Protein AF-A0A7C4HAL8-F1 (afdb_monomer)

Radius of gyration: 19.66 Å; Cα contacts (8 Å, |Δi|>4): 105; chains: 1; bounding box: 37×49×56 Å

Nearest PDB structures (foldseek):
  6n45-assembly1_A  TM=4.792E-01  e=6.218E+00  Homo sapiens

Solvent-accessible surface area (backbone atoms only — not comparable to full-atom values): 7589 Å² total; per-residue (Å²): 136,86,82,77,84,74,79,80,78,76,88,71,89,80,98,69,68,66,47,73,57,98,89,34,49,34,28,68,78,49,88,54,32,32,37,34,44,40,94,88,42,84,93,41,71,34,48,32,34,64,79,80,68,42,49,72,42,68,56,21,74,76,66,78,50,47,72,67,60,54,52,49,64,77,40,40,74,63,53,52,52,50,45,53,51,51,53,54,50,53,52,52,52,49,52,51,48,45,65,72,71,47,86,81,75,83,69,75,81,49,72,70,59,55,49,57,71,73,64,76,120

Sequence (121 aa):
MNEQAEPVLCLFRLFQYAIQIKNVWVMVLEPGLIQIESFSQKGKFYVVDRLEKTCTCECFRLRGWCKHIQFVEEHEGLIHLEEGVWRANKFEEWKRKMLLEGLKSFKPLDEKTRRAFRGAG

Mean predicted aligned error: 13.38 Å

Secondary structure (DSSP, 8-state):
------------SS---EEEETTEEEEEEETTEEEEE-SSSTT-EEEEETTTTEE-SHHHHHHS--HHHHHHHHTHHHHHHHHHHHHHHHHHHHHHHHHHS--SS-PPPPHHHHHHHHS--

Foldseek 3Di:
DDDDPDFPPPPDDDDWPWDADPNKTKTDPAVQWIWIADPVDGPDIKIARQVVRAIPDPCCVVPVDDPVNVVCVVCVVVVVVVNVVVVVVVVVVVVVVDVVVDPPDPDDPDPVNVVVVVPPD

pLDDT: mean 72.88, std 19.7, range [32.91, 94.06]

Structure (mmCIF, N/CA/C/O backbone):
data_AF-A0A7C4HAL8-F1
#
_entry.id   AF-A0A7C4HAL8-F1
#
loop_
_atom_site.group_PDB
_atom_site.id
_atom_site.type_symbol
_atom_site.label_atom_id
_atom_site.label_alt_id
_atom_site.label_comp_id
_atom_site.label_asym_id
_atom_site.label_entity_id
_atom_site.label_seq_id
_atom_site.pdbx_PDB_ins_code
_atom_site.Cartn_x
_atom_site.Cartn_y
_atom_site.Cartn_z
_atom_site.occupancy
_atom_site.B_iso_or_equiv
_atom_site.auth_seq_id
_atom_site.auth_comp_id
_atom_site.auth_asym_id
_atom_site.auth_atom_id
_atom_site.pdbx_PDB_model_num
ATOM 1 N N . MET A 1 1 ? 3.671 30.044 3.471 1.00 34.31 1 MET A N 1
ATOM 2 C CA . MET A 1 1 ? 2.509 29.323 2.916 1.00 34.31 1 MET A CA 1
ATOM 3 C C . MET A 1 1 ? 2.464 27.984 3.630 1.00 34.31 1 MET A C 1
ATOM 5 O O . MET A 1 1 ? 3.287 27.134 3.335 1.00 34.31 1 MET A O 1
ATOM 9 N N . ASN A 1 2 ? 1.639 27.881 4.675 1.00 37.34 2 ASN A N 1
ATOM 10 C CA . ASN A 1 2 ? 1.482 26.669 5.480 1.00 37.34 2 ASN A CA 1
ATOM 11 C C . ASN A 1 2 ? 0.286 25.895 4.922 1.00 37.34 2 ASN A C 1
ATOM 13 O O . ASN A 1 2 ? -0.851 26.288 5.163 1.00 37.34 2 ASN A O 1
ATOM 17 N N . GLU A 1 3 ? 0.541 24.823 4.178 1.00 40.25 3 GLU A N 1
ATOM 18 C CA . GLU A 1 3 ? -0.471 23.807 3.886 1.00 40.25 3 GLU A CA 1
ATOM 19 C C . GLU A 1 3 ? -0.464 22.804 5.041 1.00 40.25 3 GLU A C 1
ATOM 21 O O . GLU A 1 3 ? 0.313 21.852 5.080 1.00 40.25 3 GLU A O 1
ATOM 26 N N . GLN A 1 4 ? -1.298 23.085 6.042 1.00 35.47 4 GLN A N 1
ATOM 27 C CA . GLN A 1 4 ? -1.687 22.103 7.043 1.00 35.47 4 GLN A CA 1
ATOM 28 C C . GLN A 1 4 ? -2.573 21.067 6.346 1.00 35.47 4 GLN A C 1
ATOM 30 O O . GLN A 1 4 ? -3.679 21.374 5.906 1.00 35.47 4 GLN A O 1
ATOM 35 N N . ALA A 1 5 ? -2.060 19.846 6.209 1.00 36.00 5 ALA A N 1
ATOM 36 C CA . ALA A 1 5 ? -2.856 18.687 5.841 1.00 36.00 5 ALA A CA 1
ATOM 37 C C . ALA A 1 5 ? -3.791 18.363 7.015 1.00 36.00 5 ALA A C 1
ATOM 39 O O . ALA A 1 5 ? -3.386 17.727 7.985 1.00 36.00 5 ALA A O 1
ATOM 40 N N . GLU A 1 6 ? -5.022 18.859 6.954 1.00 36.41 6 GLU A N 1
ATOM 41 C CA . GLU A 1 6 ? -6.083 18.508 7.895 1.00 36.41 6 GLU A CA 1
ATOM 42 C C . GLU A 1 6 ? -6.496 17.045 7.641 1.00 36.41 6 GLU A C 1
ATOM 44 O O . GLU A 1 6 ? -6.960 16.727 6.539 1.00 36.41 6 GLU A O 1
ATOM 49 N N . PRO A 1 7 ? -6.342 16.121 8.609 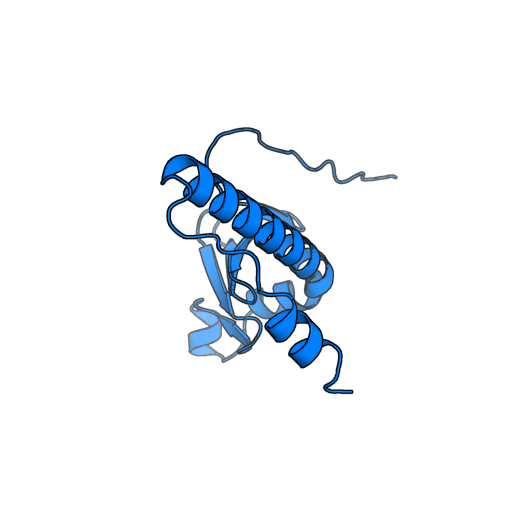1.00 42.34 7 PRO A N 1
ATOM 50 C CA . PRO A 1 7 ? -6.876 14.780 8.466 1.00 42.34 7 PRO A CA 1
ATOM 51 C C . PRO A 1 7 ? -8.393 14.874 8.605 1.00 42.34 7 PRO A C 1
ATOM 53 O O . PRO A 1 7 ? -8.932 15.008 9.704 1.00 42.34 7 PRO A O 1
ATOM 56 N N . VAL A 1 8 ? -9.094 14.812 7.475 1.00 39.22 8 VAL A N 1
ATOM 57 C CA . VAL A 1 8 ? -10.549 14.668 7.442 1.00 39.22 8 VAL A CA 1
ATOM 58 C C . VAL A 1 8 ? -10.876 13.279 7.995 1.00 39.22 8 VAL A C 1
ATOM 60 O O . VAL A 1 8 ? -11.002 12.302 7.260 1.00 39.22 8 VAL A O 1
ATOM 63 N N . LEU A 1 9 ? -10.955 13.176 9.323 1.00 37.78 9 LEU A N 1
ATOM 64 C CA . LEU A 1 9 ? -11.453 12.012 10.044 1.00 37.78 9 LEU A CA 1
ATOM 65 C C . LEU A 1 9 ? -12.940 11.875 9.716 1.00 37.78 9 LEU A C 1
ATOM 67 O O . LEU A 1 9 ? -13.817 12.375 10.420 1.00 37.78 9 LEU A O 1
ATOM 71 N N . CYS A 1 10 ? -13.216 11.233 8.583 1.00 33.00 10 CYS A N 1
ATOM 72 C CA . CYS A 1 10 ? -14.560 10.952 8.121 1.00 33.00 10 CYS A CA 1
ATOM 73 C C . CYS A 1 10 ? -15.170 9.871 9.025 1.00 33.00 10 CYS A C 1
ATOM 75 O O . CYS A 1 10 ? -14.959 8.669 8.874 1.00 33.00 10 CYS A O 1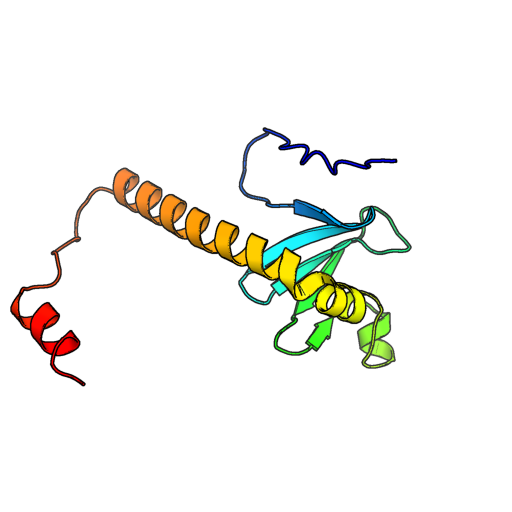
ATOM 77 N N . LEU A 1 11 ? -15.901 10.350 10.028 1.00 39.81 11 LEU A N 1
ATOM 78 C CA . LEU A 1 11 ? -16.712 9.605 10.978 1.00 39.81 11 LEU A CA 1
ATOM 79 C C . LEU A 1 11 ? -17.929 8.968 10.289 1.00 39.81 11 LEU A C 1
ATOM 81 O O . LEU A 1 11 ? -19.036 9.455 10.463 1.00 39.81 11 LEU A O 1
ATOM 85 N N . PHE A 1 12 ? -17.775 7.852 9.574 1.00 32.91 12 PHE A N 1
ATOM 86 C CA . PHE A 1 12 ? -18.896 6.932 9.329 1.00 32.91 12 PHE A CA 1
ATOM 87 C C . PHE A 1 12 ? -18.421 5.473 9.294 1.00 32.91 12 PHE A C 1
ATOM 89 O O . PHE A 1 12 ? -17.824 5.012 8.334 1.00 32.91 12 PHE A O 1
ATOM 96 N N . ARG A 1 13 ? -18.707 4.775 10.402 1.00 37.06 13 ARG A N 1
ATOM 97 C CA . ARG A 1 13 ? -18.972 3.331 10.560 1.00 37.06 13 ARG A CA 1
ATOM 98 C C . ARG A 1 13 ? -18.274 2.350 9.592 1.00 37.06 13 ARG A C 1
ATOM 100 O O . ARG A 1 13 ? -18.667 2.225 8.443 1.00 37.06 13 ARG A O 1
ATOM 107 N N . LEU A 1 14 ? -17.451 1.488 10.211 1.00 36.88 14 LEU A N 1
ATOM 108 C CA . LEU A 1 14 ? -16.872 0.214 9.739 1.00 36.88 14 LEU A CA 1
ATOM 109 C C . LEU A 1 14 ? -15.475 0.308 9.093 1.00 36.88 14 LEU A C 1
ATOM 111 O O . LEU A 1 14 ? -15.322 0.263 7.885 1.00 36.88 14 LEU A O 1
ATOM 115 N N . PHE A 1 15 ? -14.452 0.349 9.956 1.00 42.88 15 PHE A N 1
ATOM 116 C CA . PHE A 1 15 ? -13.160 -0.347 9.799 1.00 42.88 15 PHE A CA 1
ATOM 117 C C . PHE A 1 15 ? -12.478 -0.336 8.413 1.00 42.88 15 PHE A C 1
ATOM 119 O O . PHE A 1 15 ? -11.985 -1.368 7.968 1.00 42.88 15 PHE A O 1
ATOM 126 N N . GLN A 1 16 ? -12.374 0.816 7.754 1.00 55.59 16 GLN A N 1
ATOM 127 C CA . GLN A 1 16 ? -11.476 0.986 6.609 1.00 55.59 16 GLN A CA 1
ATOM 128 C C . GLN A 1 16 ? -10.677 2.279 6.771 1.00 55.59 16 GLN A C 1
ATOM 130 O O . GLN A 1 16 ? -11.188 3.379 6.583 1.00 55.59 16 GLN A O 1
ATOM 135 N N . TYR A 1 17 ? -9.416 2.129 7.180 1.00 65.25 17 TYR A N 1
ATOM 136 C CA . TYR A 1 17 ? -8.474 3.226 7.404 1.00 65.25 17 TYR A CA 1
ATOM 137 C C . TYR A 1 17 ? -7.841 3.602 6.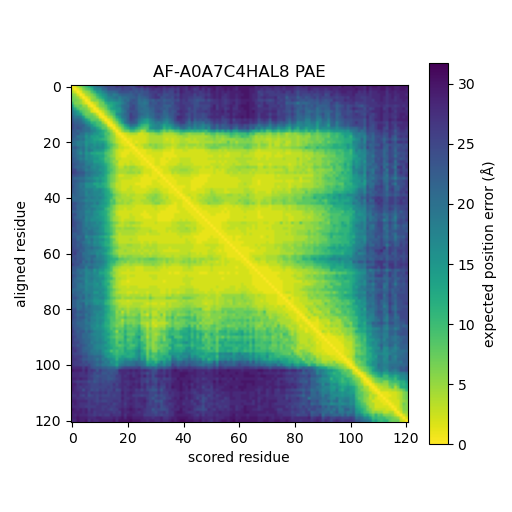067 1.00 65.25 17 TYR A C 1
ATOM 139 O O . TYR A 1 17 ? -6.755 3.142 5.714 1.00 65.25 17 TYR A O 1
ATO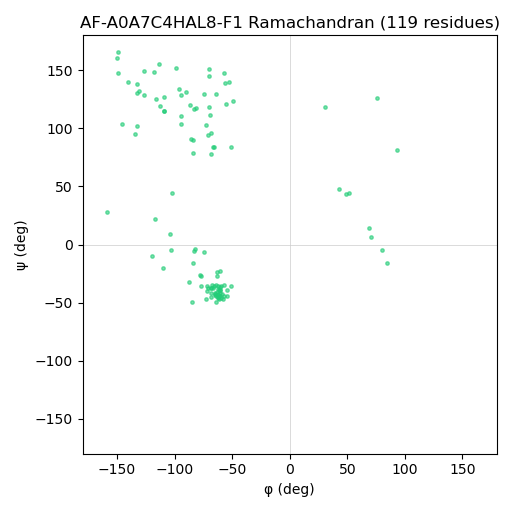M 147 N N . ALA A 1 18 ? -8.597 4.354 5.272 1.00 73.38 18 ALA A N 1
ATOM 148 C CA . ALA A 1 18 ? -8.082 4.970 4.065 1.00 73.38 18 ALA A CA 1
ATOM 149 C C . ALA A 1 18 ? -7.452 6.319 4.430 1.00 73.38 18 ALA A C 1
ATOM 151 O O . ALA A 1 18 ? -8.137 7.210 4.929 1.00 73.38 18 ALA A O 1
ATOM 152 N N . ILE A 1 19 ? -6.162 6.474 4.156 1.00 83.50 19 ILE A N 1
ATOM 153 C CA . ILE A 1 19 ? -5.478 7.763 4.150 1.00 83.50 19 ILE A CA 1
ATOM 154 C C . ILE A 1 19 ? -5.371 8.277 2.718 1.00 83.50 19 ILE A C 1
ATOM 156 O O . ILE A 1 19 ? -5.317 7.506 1.759 1.00 83.50 19 ILE A O 1
ATOM 160 N N . GLN A 1 20 ? -5.323 9.593 2.560 1.00 84.31 20 GLN A N 1
ATOM 161 C CA . GLN A 1 20 ? -5.105 10.212 1.261 1.00 84.31 20 GLN A CA 1
ATOM 162 C C . GLN A 1 20 ? -3.709 10.834 1.229 1.00 84.31 20 GLN A C 1
ATOM 164 O O . GLN A 1 20 ? -3.423 11.776 1.963 1.00 84.31 20 GLN A O 1
ATOM 169 N N . ILE A 1 21 ? -2.831 10.314 0.370 1.00 86.25 21 ILE A N 1
ATOM 170 C CA . ILE A 1 21 ? -1.461 10.809 0.198 1.00 86.25 21 ILE A CA 1
ATOM 171 C C . ILE A 1 21 ? -1.355 11.422 -1.198 1.00 86.25 21 ILE A C 1
ATOM 173 O O . ILE A 1 21 ? -1.556 10.730 -2.191 1.00 86.25 21 ILE A O 1
ATOM 177 N N . LYS A 1 22 ? -1.048 12.723 -1.301 1.00 85.44 22 LYS A N 1
ATOM 178 C CA . LYS A 1 22 ? -0.900 13.439 -2.591 1.00 85.44 22 LYS A CA 1
ATOM 179 C C . LYS A 1 22 ? -2.066 13.188 -3.570 1.00 85.44 22 LYS A C 1
ATOM 181 O O . LYS A 1 22 ? -1.850 12.985 -4.762 1.00 85.44 22 LYS A O 1
ATOM 186 N N . ASN A 1 23 ? -3.303 13.214 -3.067 1.00 85.44 23 ASN A N 1
ATOM 187 C CA . ASN A 1 23 ? -4.542 12.923 -3.808 1.00 85.44 23 ASN A CA 1
ATOM 188 C C . ASN A 1 23 ? -4.749 11.463 -4.248 1.00 85.44 23 ASN A C 1
ATOM 190 O O . ASN A 1 23 ? -5.638 11.206 -5.056 1.00 85.44 23 ASN A O 1
ATOM 194 N N . VAL A 1 24 ? -3.980 10.518 -3.712 1.00 87.38 24 VAL A N 1
ATOM 195 C CA . VAL A 1 24 ? -4.141 9.080 -3.953 1.00 87.38 24 VAL A CA 1
ATOM 196 C C . VAL A 1 24 ? -4.665 8.427 -2.685 1.00 87.38 24 VAL A C 1
ATOM 198 O O . VAL A 1 24 ? -4.086 8.606 -1.611 1.00 87.38 24 VAL A O 1
ATOM 201 N N . TRP A 1 25 ? -5.759 7.679 -2.802 1.00 90.25 25 TRP A N 1
ATOM 202 C CA . TRP A 1 25 ? -6.281 6.901 -1.682 1.00 90.25 25 TRP A CA 1
ATOM 203 C C . TRP A 1 25 ? -5.415 5.669 -1.429 1.00 90.25 25 TRP A C 1
ATOM 205 O O . TRP A 1 25 ? -5.129 4.894 -2.343 1.00 90.25 25 TRP A O 1
ATOM 215 N N . VAL A 1 26 ? -5.013 5.492 -0.176 1.00 89.12 26 VAL A N 1
ATOM 216 C CA . VAL A 1 26 ? -4.188 4.386 0.305 1.00 89.12 26 VAL A CA 1
ATOM 217 C C . VAL A 1 26 ? -4.852 3.795 1.536 1.00 89.12 26 VAL A C 1
ATOM 219 O O . VAL A 1 26 ? -5.235 4.519 2.444 1.00 89.12 26 VAL A O 1
ATOM 222 N N . MET A 1 27 ? -4.978 2.479 1.588 1.00 88.25 27 MET A N 1
ATOM 223 C CA . MET A 1 27 ? -5.581 1.760 2.699 1.00 88.25 27 MET A CA 1
ATOM 224 C C . MET A 1 27 ? -4.691 0.590 3.090 1.00 88.25 27 MET A C 1
ATOM 226 O O . MET A 1 27 ? -4.301 -0.214 2.247 1.00 88.25 27 MET A O 1
ATOM 230 N N . VAL A 1 28 ? -4.389 0.471 4.379 1.00 86.12 28 VAL A N 1
ATOM 231 C CA . VAL A 1 28 ? -3.667 -0.691 4.907 1.00 86.12 28 VAL A CA 1
ATOM 232 C C . VAL A 1 28 ? -4.666 -1.826 5.115 1.00 86.12 28 VAL A C 1
ATOM 234 O O . VAL A 1 28 ? -5.602 -1.697 5.907 1.00 86.12 28 VAL A O 1
ATOM 237 N N . LEU A 1 29 ? -4.479 -2.929 4.390 1.00 82.94 29 LEU A N 1
ATOM 238 C CA . LEU A 1 29 ? -5.299 -4.131 4.540 1.00 82.94 29 LEU A CA 1
ATOM 239 C C . LEU A 1 29 ? -4.756 -4.995 5.681 1.00 82.94 29 LEU A C 1
ATOM 241 O O . LEU A 1 29 ? -5.503 -5.383 6.581 1.00 82.94 29 LEU A O 1
ATOM 245 N N . GLU A 1 30 ? -3.445 -5.234 5.654 1.00 81.81 30 GLU A N 1
ATOM 246 C CA . GLU A 1 30 ? -2.677 -6.024 6.617 1.00 81.81 30 GLU A CA 1
ATOM 247 C C . GLU A 1 30 ? -1.251 -5.455 6.717 1.00 81.81 30 GLU A C 1
ATOM 249 O O . GLU A 1 30 ? -0.850 -4.669 5.854 1.00 81.81 30 GLU A O 1
ATOM 254 N N . PRO A 1 31 ? -0.450 -5.825 7.734 1.00 80.69 31 PRO A N 1
ATOM 255 C CA . PRO A 1 31 ? 0.955 -5.439 7.778 1.00 80.69 31 PRO A CA 1
ATOM 256 C C . PRO A 1 31 ? 1.677 -5.886 6.501 1.00 80.69 31 PRO A C 1
ATOM 258 O O . PRO A 1 31 ? 1.704 -7.070 6.181 1.00 80.69 31 PRO A O 1
ATOM 261 N N . GLY A 1 32 ? 2.247 -4.934 5.770 1.00 84.56 32 GLY A N 1
ATOM 262 C CA . GLY A 1 32 ? 2.892 -5.146 4.478 1.00 84.56 32 GLY A CA 1
ATOM 263 C C . GLY A 1 32 ? 1.959 -5.146 3.263 1.00 84.56 32 GLY A C 1
ATOM 264 O O . GLY A 1 32 ? 2.450 -4.957 2.150 1.00 84.56 32 GLY A O 1
ATOM 265 N N . LEU A 1 33 ? 0.640 -5.278 3.452 1.00 89.62 33 LEU A N 1
ATOM 266 C CA . LEU A 1 33 ? -0.346 -5.386 2.377 1.00 89.62 33 LEU A CA 1
ATOM 267 C C . LEU A 1 33 ? -1.206 -4.121 2.275 1.00 89.62 33 LEU A C 1
ATOM 269 O O . LEU A 1 33 ? -1.987 -3.783 3.168 1.00 89.62 33 LEU A O 1
ATOM 273 N N . ILE A 1 34 ? -1.072 -3.414 1.157 1.00 90.75 34 ILE A N 1
ATOM 274 C CA . ILE A 1 34 ? -1.595 -2.058 0.989 1.00 90.75 34 ILE A CA 1
ATOM 275 C C . ILE A 1 34 ? -2.467 -2.005 -0.258 1.00 90.75 34 ILE A C 1
ATOM 277 O O . ILE A 1 34 ? -2.045 -2.385 -1.346 1.00 90.75 34 ILE A O 1
ATOM 281 N N . GLN A 1 35 ? -3.679 -1.491 -0.123 1.00 92.31 35 GLN A N 1
ATOM 282 C CA . GLN A 1 35 ? -4.526 -1.128 -1.245 1.00 92.31 35 GLN A CA 1
ATOM 283 C C . GLN A 1 35 ? -4.269 0.331 -1.626 1.00 92.31 35 GLN A C 1
ATOM 285 O O . GLN A 1 35 ? -4.275 1.214 -0.777 1.00 92.31 35 GLN A O 1
ATOM 290 N N . ILE A 1 36 ? -4.053 0.595 -2.908 1.00 93.12 36 ILE A N 1
ATOM 291 C CA . ILE A 1 36 ? -3.761 1.922 -3.446 1.00 93.12 36 ILE A CA 1
ATOM 292 C C . ILE A 1 36 ? -4.631 2.198 -4.668 1.00 93.12 36 ILE A C 1
ATOM 294 O O . ILE A 1 36 ? -4.848 1.323 -5.510 1.00 93.12 36 ILE A O 1
ATOM 298 N N . GLU A 1 37 ? -5.151 3.414 -4.766 1.00 93.25 37 GLU A N 1
ATOM 299 C CA . GLU A 1 37 ? -5.907 3.870 -5.926 1.00 93.25 37 GLU A CA 1
ATOM 300 C C . GLU A 1 37 ? -5.000 4.048 -7.150 1.00 93.25 37 GLU A C 1
ATOM 302 O O . GLU A 1 37 ? -3.842 4.459 -7.067 1.00 93.25 37 GLU A O 1
ATOM 307 N N . SER A 1 38 ? -5.540 3.753 -8.327 1.00 91.25 38 SER A N 1
ATOM 308 C CA . SER A 1 38 ? -4.863 3.992 -9.588 1.00 91.25 38 SER A CA 1
ATOM 309 C C . SER A 1 38 ? -4.625 5.481 -9.813 1.00 91.25 38 SER A C 1
ATOM 311 O O . SER A 1 38 ? -5.560 6.276 -9.859 1.00 91.25 38 SER A O 1
ATOM 313 N N . PHE A 1 39 ? -3.381 5.834 -10.138 1.00 89.88 39 PHE A N 1
ATOM 314 C CA . PHE A 1 39 ? -3.023 7.200 -10.535 1.00 89.88 39 PHE A CA 1
ATOM 315 C C . PHE A 1 39 ? -3.755 7.704 -11.792 1.00 89.88 39 PHE A C 1
ATOM 317 O O . PHE A 1 39 ? -3.822 8.908 -12.019 1.00 89.88 39 PHE A O 1
ATOM 324 N N . SER A 1 40 ? -4.251 6.801 -12.644 1.00 88.31 40 SER A N 1
ATOM 325 C CA . SER A 1 40 ? -4.864 7.149 -13.935 1.00 88.31 40 SER A CA 1
ATOM 326 C C . SER A 1 40 ? -6.374 6.921 -13.976 1.00 88.31 40 SER A C 1
ATOM 328 O O . SER A 1 40 ? -7.040 7.485 -14.837 1.00 88.31 40 SER A O 1
ATOM 330 N N . GLN A 1 41 ? -6.920 6.088 -13.087 1.00 88.19 41 GLN A N 1
ATOM 331 C CA . GLN A 1 41 ? -8.336 5.718 -13.075 1.00 88.19 41 GLN A CA 1
ATOM 332 C C . GLN A 1 41 ? -8.879 5.800 -11.648 1.00 88.19 41 GLN A C 1
ATOM 334 O O . GLN A 1 41 ? -8.767 4.847 -10.878 1.00 88.19 41 GLN A O 1
ATOM 339 N N . LYS A 1 42 ? -9.481 6.941 -11.303 1.00 87.06 42 LYS A N 1
ATOM 340 C CA . LYS A 1 42 ? -10.108 7.128 -9.988 1.00 87.06 42 LYS A CA 1
ATOM 341 C C . LYS A 1 42 ? -11.167 6.053 -9.731 1.00 87.06 42 LYS A C 1
ATOM 343 O O . LYS A 1 42 ? -11.916 5.693 -10.638 1.00 87.06 42 LYS A O 1
ATOM 348 N N . GLY A 1 43 ? -11.208 5.532 -8.511 1.00 84.94 43 GLY A N 1
ATOM 349 C CA . GLY A 1 43 ? -12.088 4.432 -8.108 1.00 84.94 43 GLY A CA 1
ATOM 350 C C . GLY A 1 43 ? -11.613 3.029 -8.505 1.00 84.94 43 GLY A C 1
ATOM 351 O O . GLY A 1 43 ? -12.232 2.049 -8.092 1.00 84.94 43 GLY A O 1
ATOM 352 N N . LYS A 1 44 ? -10.514 2.890 -9.263 1.00 90.56 44 LYS A N 1
ATOM 353 C CA . LYS A 1 44 ? -9.857 1.594 -9.490 1.00 90.56 44 LYS A CA 1
ATOM 354 C C . LYS A 1 44 ? -8.731 1.420 -8.479 1.00 90.56 44 LYS A C 1
ATOM 356 O O . LYS A 1 44 ? -7.866 2.283 -8.380 1.00 90.56 44 LYS A O 1
ATOM 361 N N . PHE A 1 45 ? -8.703 0.290 -7.781 1.00 91.75 45 PHE A N 1
ATOM 362 C CA . PHE A 1 45 ? -7.721 0.017 -6.731 1.00 91.75 45 PHE A CA 1
ATOM 363 C C . PHE A 1 45 ? -6.858 -1.195 -7.070 1.00 91.75 45 PHE A C 1
ATOM 365 O O . PHE A 1 45 ? -7.317 -2.143 -7.708 1.00 91.75 45 PHE A O 1
ATOM 372 N N . TYR A 1 46 ? -5.613 -1.163 -6.612 1.00 92.88 46 TYR A N 1
ATOM 373 C CA . TYR A 1 46 ? -4.656 -2.255 -6.718 1.00 92.88 46 TYR A CA 1
ATOM 374 C C . TYR A 1 46 ? -4.100 -2.585 -5.342 1.00 92.88 46 TYR A C 1
ATOM 376 O O . TYR A 1 46 ? -3.969 -1.713 -4.491 1.00 92.88 46 TYR A O 1
ATOM 384 N N . VAL A 1 47 ? -3.745 -3.845 -5.138 1.00 94.00 47 VAL A N 1
ATOM 385 C CA . VAL A 1 47 ? -3.027 -4.303 -3.948 1.00 94.00 47 VAL A CA 1
ATOM 386 C C . VAL A 1 47 ? -1.531 -4.354 -4.243 1.00 94.00 47 VAL A C 1
ATOM 388 O O . VAL A 1 47 ? -1.120 -4.845 -5.303 1.00 94.00 47 VAL A O 1
ATOM 391 N N . VAL A 1 48 ? -0.749 -3.819 -3.314 1.00 93.75 48 VAL A N 1
ATOM 392 C CA . VAL A 1 48 ? 0.709 -3.832 -3.256 1.00 93.75 48 VAL A CA 1
ATOM 393 C C . VAL A 1 48 ? 1.116 -4.621 -2.020 1.00 93.75 48 VAL A C 1
ATOM 395 O O . VAL A 1 48 ? 0.693 -4.299 -0.911 1.00 93.75 48 VAL A O 1
ATOM 398 N N . ASP A 1 49 ? 1.948 -5.634 -2.222 1.00 92.19 49 ASP A N 1
ATOM 399 C CA . ASP A 1 49 ? 2.699 -6.267 -1.148 1.00 92.19 49 ASP A CA 1
ATOM 400 C C . ASP A 1 49 ? 4.072 -5.604 -1.099 1.00 92.19 49 ASP A C 1
ATOM 402 O O . ASP A 1 49 ? 4.876 -5.734 -2.027 1.00 92.19 49 ASP A O 1
ATOM 406 N N . ARG A 1 50 ? 4.332 -4.841 -0.039 1.00 88.94 50 ARG A N 1
ATOM 407 C CA . ARG A 1 50 ? 5.603 -4.128 0.093 1.00 88.94 50 ARG A CA 1
ATOM 408 C C . ARG A 1 50 ? 6.745 -5.047 0.524 1.00 88.94 50 ARG A C 1
ATOM 410 O O . ARG A 1 50 ? 7.893 -4.723 0.240 1.00 88.94 50 ARG A O 1
ATOM 417 N N . LEU A 1 51 ? 6.444 -6.142 1.229 1.00 88.62 51 LEU A N 1
ATOM 418 C CA . LEU A 1 51 ? 7.453 -7.071 1.742 1.00 88.62 51 LEU A CA 1
ATOM 419 C C . LEU A 1 51 ? 8.027 -7.883 0.584 1.00 88.62 51 LEU A C 1
ATOM 421 O O . LEU A 1 51 ? 9.241 -7.935 0.405 1.00 88.62 51 LEU A O 1
ATOM 425 N N . GLU A 1 52 ? 7.139 -8.408 -0.259 1.00 90.88 52 GLU A N 1
ATOM 426 C CA . GLU A 1 52 ? 7.498 -9.155 -1.468 1.00 90.88 52 GLU A CA 1
ATOM 427 C C . GLU A 1 52 ? 7.796 -8.235 -2.666 1.00 90.88 52 GLU A C 1
ATOM 429 O O . GLU A 1 52 ? 8.198 -8.695 -3.735 1.00 90.88 52 GLU A O 1
ATOM 434 N N . LYS A 1 53 ? 7.588 -6.920 -2.512 1.00 91.19 53 LYS A N 1
ATOM 435 C CA . LYS A 1 53 ? 7.702 -5.908 -3.576 1.00 91.19 53 LYS A CA 1
ATOM 436 C C . LYS A 1 53 ? 6.896 -6.272 -4.823 1.00 91.19 53 LYS A C 1
ATOM 438 O O . LYS A 1 53 ? 7.362 -6.119 -5.954 1.00 91.19 53 LYS A O 1
ATOM 443 N N . THR A 1 54 ? 5.666 -6.736 -4.623 1.00 92.75 54 THR A N 1
ATOM 444 C CA . THR A 1 54 ? 4.763 -7.116 -5.712 1.00 92.75 54 THR A CA 1
ATOM 445 C C . THR A 1 54 ? 3.548 -6.208 -5.799 1.00 92.75 54 THR A C 1
ATOM 447 O O . THR A 1 54 ? 3.132 -5.564 -4.837 1.00 92.75 54 THR A O 1
ATOM 450 N N . CYS A 1 55 ? 2.962 -6.118 -6.992 1.00 93.44 55 CYS A N 1
ATOM 451 C CA . CYS A 1 55 ? 1.740 -5.357 -7.206 1.00 93.44 55 CYS A CA 1
ATOM 452 C C . CYS A 1 55 ? 0.806 -6.084 -8.171 1.00 93.44 55 CYS A C 1
ATOM 454 O O . CYS A 1 55 ? 1.222 -6.608 -9.200 1.00 93.44 55 CYS A O 1
ATOM 456 N N . THR A 1 56 ? -0.488 -6.044 -7.873 1.00 93.62 56 THR A N 1
ATOM 457 C CA . THR A 1 56 ? -1.552 -6.647 -8.697 1.00 93.62 56 THR A CA 1
ATOM 458 C C . THR A 1 56 ? -1.872 -5.860 -9.974 1.00 93.62 56 THR A C 1
ATOM 460 O O . T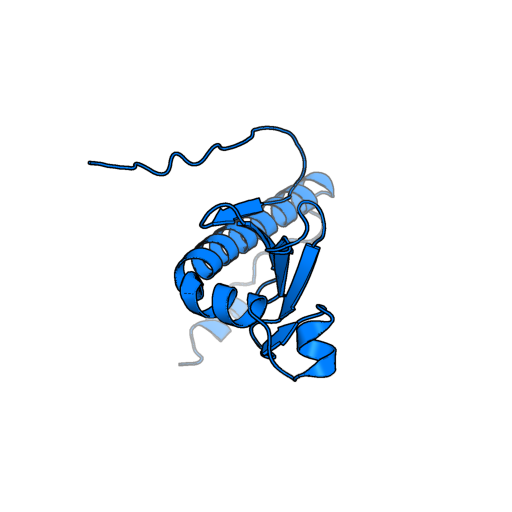HR A 1 56 ? -2.663 -6.314 -10.799 1.00 93.62 56 THR A O 1
ATOM 463 N N . CYS A 1 57 ? -1.280 -4.677 -10.169 1.00 91.50 57 CYS A N 1
ATOM 464 C CA . CYS A 1 57 ? -1.531 -3.878 -11.365 1.00 91.50 57 CYS A CA 1
ATOM 465 C C . CYS A 1 57 ? -0.927 -4.509 -12.631 1.00 91.50 57 CYS A C 1
ATOM 467 O O . CYS A 1 57 ? 0.126 -5.150 -12.608 1.00 91.50 57 CYS A O 1
ATOM 469 N N . GLU A 1 58 ? -1.560 -4.248 -13.774 1.00 90.44 58 GLU A N 1
ATOM 470 C CA . GLU A 1 58 ? -1.130 -4.789 -15.068 1.00 90.44 58 GLU A CA 1
ATOM 471 C C . GLU A 1 58 ? 0.301 -4.377 -15.439 1.00 90.44 58 GLU A C 1
ATOM 473 O O . GLU A 1 58 ? 1.047 -5.187 -15.984 1.00 90.44 58 GLU A O 1
ATOM 478 N N . CYS A 1 59 ? 0.719 -3.154 -15.089 1.00 89.38 59 CYS A N 1
ATOM 479 C CA . CYS A 1 59 ? 2.077 -2.669 -15.342 1.00 89.38 59 CYS A CA 1
ATOM 480 C C . CYS A 1 59 ? 3.140 -3.544 -14.668 1.00 89.38 59 CYS A C 1
ATOM 482 O O . CYS A 1 59 ? 4.145 -3.866 -15.296 1.00 89.38 59 CYS A O 1
ATOM 484 N N . PHE A 1 60 ? 2.901 -3.952 -13.419 1.00 91.50 60 PHE A N 1
ATOM 485 C CA . PHE A 1 60 ? 3.821 -4.820 -12.690 1.00 91.50 60 PHE A CA 1
ATOM 486 C C . PHE A 1 60 ? 3.856 -6.215 -13.308 1.00 91.50 60 PHE A C 1
ATOM 488 O O . PHE A 1 60 ? 4.930 -6.732 -13.584 1.00 91.50 60 PHE A O 1
ATOM 495 N N . ARG A 1 61 ? 2.688 -6.781 -13.631 1.00 89.56 61 ARG A N 1
ATOM 496 C CA . ARG A 1 61 ? 2.599 -8.089 -14.294 1.00 89.56 61 ARG A CA 1
ATOM 497 C C . ARG A 1 61 ? 3.360 -8.134 -15.626 1.00 89.56 61 ARG A C 1
ATOM 499 O O . ARG A 1 61 ? 3.902 -9.173 -15.976 1.00 89.56 61 ARG A O 1
ATOM 506 N N . LEU A 1 62 ? 3.387 -7.026 -16.370 1.00 90.56 62 LEU A N 1
ATOM 507 C CA . LEU A 1 62 ? 4.047 -6.951 -17.677 1.00 90.56 62 LEU A CA 1
ATOM 508 C C . LEU A 1 62 ? 5.534 -6.580 -17.603 1.00 90.56 62 LEU A C 1
ATOM 510 O O . LEU A 1 62 ? 6.294 -6.991 -18.474 1.00 90.56 62 LEU A O 1
ATOM 514 N N . ARG A 1 63 ? 5.948 -5.761 -16.627 1.00 91.38 63 ARG A N 1
ATOM 515 C CA . ARG A 1 63 ? 7.297 -5.158 -16.589 1.00 91.38 63 ARG A CA 1
ATOM 516 C C . ARG A 1 63 ? 8.127 -5.534 -15.362 1.00 91.38 63 ARG A C 1
ATOM 518 O O . ARG A 1 63 ? 9.293 -5.171 -15.307 1.00 91.38 63 ARG A O 1
ATOM 525 N N . GLY A 1 64 ? 7.529 -6.173 -14.359 1.00 89.25 64 GLY A N 1
ATOM 526 C CA . GLY A 1 64 ? 8.146 -6.412 -13.050 1.00 89.25 64 GLY A CA 1
ATOM 527 C C . GLY A 1 64 ? 8.304 -5.154 -12.187 1.00 89.25 64 GLY A C 1
ATOM 528 O O . GLY A 1 64 ? 8.915 -5.212 -11.128 1.00 89.25 64 GLY A O 1
ATOM 529 N N . TRP A 1 65 ? 7.769 -4.006 -12.621 1.00 90.50 65 TRP A N 1
ATOM 530 C CA . TRP A 1 65 ? 7.843 -2.742 -11.888 1.00 90.50 65 TRP A CA 1
ATOM 531 C C . TRP A 1 65 ? 6.621 -1.859 -12.162 1.00 90.50 65 TRP A C 1
ATOM 533 O O . TRP A 1 65 ? 6.057 -1.864 -13.262 1.00 90.50 65 TRP A O 1
ATOM 543 N N . CYS A 1 66 ? 6.203 -1.073 -11.166 1.00 94.06 66 CYS A N 1
ATOM 544 C CA . CYS A 1 66 ? 5.123 -0.105 -11.316 1.00 94.06 66 CYS A CA 1
ATOM 545 C C . CYS A 1 66 ? 5.282 1.109 -10.389 1.00 94.06 66 CYS A C 1
ATOM 547 O O . CYS A 1 66 ? 5.927 1.046 -9.344 1.00 94.06 66 CYS A O 1
ATOM 549 N N . LYS A 1 67 ? 4.587 2.199 -10.739 1.00 93.25 67 LYS A N 1
ATOM 550 C CA . LYS A 1 67 ? 4.548 3.426 -9.929 1.00 93.25 67 LYS A CA 1
ATOM 551 C C . LYS A 1 67 ? 3.923 3.227 -8.546 1.00 93.25 67 LYS A C 1
ATOM 553 O O . LYS A 1 67 ? 4.206 4.006 -7.650 1.00 93.25 67 LYS A O 1
ATOM 558 N N . HIS A 1 68 ? 3.073 2.213 -8.363 1.00 94.00 68 HIS A N 1
ATOM 559 C CA . HIS A 1 68 ? 2.433 1.960 -7.070 1.00 94.00 68 HIS A CA 1
ATOM 560 C C . HIS A 1 68 ? 3.449 1.483 -6.025 1.00 94.00 68 HIS A C 1
ATOM 562 O O . HIS A 1 68 ? 3.418 1.964 -4.901 1.00 94.00 68 HIS A O 1
ATOM 568 N N . ILE A 1 69 ? 4.375 0.594 -6.408 1.00 93.00 69 ILE A N 1
ATOM 569 C CA . ILE A 1 69 ? 5.457 0.136 -5.520 1.00 93.00 69 ILE A CA 1
ATOM 570 C C . ILE A 1 69 ? 6.364 1.308 -5.168 1.00 93.00 69 ILE A C 1
ATOM 572 O O . ILE A 1 69 ? 6.579 1.567 -3.992 1.00 93.00 69 ILE A O 1
ATOM 576 N N . GLN A 1 70 ? 6.805 2.067 -6.178 1.00 93.31 70 GLN A N 1
ATOM 577 C CA . GLN A 1 70 ? 7.629 3.256 -5.957 1.00 93.31 70 GLN A CA 1
ATOM 578 C C . GLN A 1 70 ? 6.947 4.235 -4.988 1.00 93.31 70 GLN A C 1
ATOM 580 O O . GLN A 1 70 ? 7.573 4.739 -4.065 1.00 93.31 70 GLN A O 1
ATOM 585 N N . PHE A 1 71 ? 5.648 4.473 -5.163 1.00 93.81 71 PHE A N 1
ATOM 586 C CA . PHE A 1 71 ? 4.888 5.357 -4.288 1.00 93.81 71 PHE A CA 1
ATOM 587 C C . PHE A 1 71 ? 4.826 4.850 -2.843 1.00 93.81 71 PHE A C 1
ATOM 589 O O . PHE A 1 71 ? 4.943 5.648 -1.916 1.00 93.81 71 PHE A O 1
ATOM 596 N N . VAL A 1 72 ? 4.642 3.541 -2.649 1.00 91.31 72 VAL A N 1
ATOM 597 C CA . VAL A 1 72 ? 4.650 2.913 -1.322 1.00 91.31 72 VAL A CA 1
ATOM 598 C C . VAL A 1 72 ? 6.028 3.028 -0.671 1.00 91.31 72 VAL A C 1
ATOM 600 O O . VAL A 1 72 ? 6.098 3.367 0.504 1.00 91.31 72 VAL A O 1
ATOM 603 N N . GLU A 1 73 ? 7.111 2.815 -1.420 1.00 91.50 73 GLU A N 1
ATOM 604 C CA . GLU A 1 73 ? 8.483 2.966 -0.916 1.00 91.50 73 GLU A CA 1
ATOM 605 C C . GLU A 1 73 ? 8.788 4.426 -0.530 1.00 91.50 73 GLU A C 1
ATOM 607 O O . GLU A 1 73 ? 9.314 4.690 0.548 1.00 91.50 73 GLU A O 1
ATOM 612 N N . GLU A 1 74 ? 8.384 5.397 -1.354 1.00 92.94 74 GLU A N 1
ATOM 613 C CA . GLU A 1 74 ? 8.572 6.831 -1.077 1.00 92.94 74 GLU A CA 1
ATOM 614 C C . GLU A 1 74 ? 7.818 7.319 0.171 1.00 92.94 74 GLU A C 1
ATOM 616 O O . GLU A 1 74 ? 8.224 8.300 0.795 1.00 92.94 74 GLU A O 1
ATOM 621 N N . HIS A 1 75 ? 6.716 6.657 0.533 1.00 91.00 75 HIS A N 1
ATOM 622 C CA . HIS A 1 75 ? 5.863 7.041 1.661 1.00 91.00 75 HIS A CA 1
ATOM 623 C C . HIS A 1 75 ? 5.823 5.966 2.755 1.00 91.00 75 HIS A C 1
ATOM 625 O O . HIS A 1 75 ? 4.899 5.959 3.571 1.00 91.00 75 HIS A O 1
ATOM 631 N N . GLU A 1 76 ? 6.833 5.090 2.817 1.00 86.88 76 GLU A N 1
ATOM 632 C CA . GLU A 1 76 ? 6.885 3.971 3.765 1.00 86.88 76 GLU A CA 1
ATOM 633 C C . GLU A 1 76 ? 6.708 4.441 5.214 1.00 86.88 76 GLU A C 1
ATOM 635 O O . GLU A 1 76 ? 5.965 3.826 5.974 1.00 86.88 76 GLU A O 1
ATOM 640 N N . GLY A 1 77 ? 7.300 5.581 5.583 1.00 83.62 77 GLY A N 1
ATOM 641 C CA . GLY A 1 77 ? 7.160 6.150 6.926 1.00 83.62 77 GLY A CA 1
ATOM 642 C C . GLY A 1 77 ? 5.715 6.492 7.310 1.00 83.62 77 GLY A C 1
ATOM 643 O O . GLY A 1 77 ? 5.306 6.231 8.438 1.00 83.62 77 GLY A O 1
ATOM 644 N N . LEU A 1 78 ? 4.915 7.021 6.376 1.00 82.69 78 LEU A N 1
ATOM 645 C CA . LEU A 1 78 ? 3.496 7.323 6.620 1.00 82.69 78 LEU A CA 1
ATOM 646 C C . LEU A 1 78 ? 2.671 6.039 6.711 1.00 82.69 78 LEU A C 1
ATOM 648 O O . LEU A 1 78 ? 1.807 5.902 7.572 1.00 82.69 78 LEU A O 1
ATOM 652 N N . ILE A 1 79 ? 2.979 5.075 5.847 1.00 83.00 79 ILE A N 1
ATOM 653 C CA . ILE A 1 79 ? 2.299 3.782 5.808 1.00 83.00 79 ILE A CA 1
ATOM 654 C C . ILE A 1 79 ? 2.596 2.983 7.083 1.00 83.00 79 ILE A C 1
ATOM 656 O O . ILE A 1 79 ? 1.705 2.339 7.627 1.00 83.00 79 ILE A O 1
ATOM 660 N N . HIS A 1 80 ? 3.820 3.058 7.607 1.00 81.25 80 HIS A N 1
ATOM 661 C CA . HIS A 1 80 ? 4.200 2.375 8.839 1.00 81.25 80 HIS A CA 1
ATOM 662 C C . HIS A 1 80 ? 3.467 2.917 10.075 1.00 81.25 80 HIS A C 1
ATOM 664 O O . HIS A 1 80 ? 3.098 2.149 10.965 1.00 81.25 80 HIS A O 1
ATOM 670 N N . LEU A 1 81 ? 3.206 4.228 10.123 1.00 76.50 81 LEU A N 1
ATOM 671 C CA . LEU A 1 81 ? 2.372 4.821 11.172 1.00 76.50 81 LEU A CA 1
ATOM 672 C C . LEU A 1 81 ? 0.945 4.260 11.117 1.00 76.50 81 LEU A C 1
ATOM 674 O O . LEU A 1 81 ? 0.422 3.823 12.145 1.00 76.50 81 LEU A O 1
ATOM 678 N N . GLU A 1 82 ? 0.357 4.175 9.922 1.00 75.12 82 GLU A N 1
ATOM 679 C CA . GLU A 1 82 ? -0.971 3.581 9.727 1.00 75.12 82 GLU A CA 1
ATOM 680 C C . GLU A 1 82 ? -1.015 2.086 10.065 1.00 75.12 82 GLU A C 1
ATOM 682 O O . GLU A 1 82 ? -1.995 1.611 10.636 1.00 75.12 82 GLU A O 1
ATOM 687 N N . GLU A 1 83 ? 0.054 1.327 9.810 1.00 74.31 83 GLU A N 1
ATOM 688 C CA . GLU A 1 83 ? 0.156 -0.058 10.286 1.00 74.31 83 GLU A CA 1
ATOM 689 C C . GLU A 1 83 ? 0.124 -0.151 11.815 1.00 74.31 83 GLU A C 1
ATOM 691 O O . GLU A 1 83 ? -0.484 -1.071 12.370 1.00 74.31 83 GLU A O 1
ATOM 696 N N . GLY A 1 84 ? 0.769 0.788 12.510 1.00 72.00 84 GLY A N 1
ATOM 697 C CA . GLY A 1 84 ? 0.717 0.884 13.968 1.00 72.00 84 GLY A CA 1
ATOM 698 C C . GLY A 1 84 ? -0.709 1.116 14.470 1.00 72.00 84 GLY A C 1
ATOM 699 O O . GLY A 1 84 ? -1.170 0.427 15.386 1.00 72.00 84 GLY A O 1
ATOM 700 N N . VAL A 1 85 ? -1.433 2.024 13.815 1.00 73.00 85 VAL A N 1
ATOM 701 C CA . VAL A 1 85 ? -2.849 2.307 14.089 1.00 73.00 85 VAL A CA 1
ATOM 702 C C . VAL A 1 85 ? -3.721 1.082 13.794 1.00 73.00 85 VAL A C 1
ATOM 704 O O . VAL A 1 85 ? -4.554 0.705 14.622 1.00 73.00 85 VAL A O 1
ATOM 707 N N . TRP A 1 86 ? -3.498 0.399 12.668 1.00 73.19 86 TRP A N 1
ATOM 708 C CA . TRP A 1 86 ? -4.188 -0.844 12.314 1.00 73.19 86 TRP A CA 1
ATOM 709 C C . TRP A 1 86 ? -3.987 -1.923 13.387 1.00 73.19 86 TRP A C 1
ATOM 711 O O . TRP A 1 86 ? -4.961 -2.523 13.848 1.00 73.19 86 TRP A O 1
ATOM 721 N N . ARG A 1 87 ? -2.746 -2.129 13.860 1.00 69.06 87 ARG A N 1
ATOM 722 C CA . ARG A 1 87 ? -2.422 -3.109 14.916 1.00 69.06 87 ARG A CA 1
ATOM 723 C C . ARG A 1 87 ? -3.119 -2.780 16.235 1.00 69.06 87 ARG A C 1
ATOM 725 O O . ARG A 1 87 ? -3.707 -3.672 16.849 1.00 69.06 87 ARG A O 1
ATOM 732 N N . ALA A 1 88 ? -3.083 -1.517 16.659 1.00 70.38 88 ALA A N 1
ATOM 733 C CA . ALA A 1 88 ? -3.759 -1.069 17.875 1.00 70.38 88 ALA A CA 1
ATOM 734 C C . ALA A 1 88 ? -5.278 -1.289 17.788 1.00 70.38 88 ALA A C 1
ATOM 736 O O . ALA A 1 88 ? -5.895 -1.799 18.722 1.00 70.38 88 ALA A O 1
ATOM 737 N N . ASN A 1 89 ? -5.876 -0.995 16.634 1.00 69.31 89 ASN A N 1
ATOM 738 C CA . ASN A 1 89 ? -7.308 -1.177 16.429 1.00 69.31 89 ASN A CA 1
ATOM 739 C C . ASN A 1 89 ? -7.717 -2.651 16.348 1.00 69.31 89 ASN A C 1
ATOM 741 O O . ASN A 1 89 ? -8.747 -3.021 16.912 1.00 69.31 89 ASN A O 1
ATOM 745 N N . LYS A 1 90 ? -6.909 -3.520 15.726 1.00 72.00 90 LYS A N 1
ATOM 746 C CA . LYS A 1 90 ? -7.150 -4.971 15.750 1.00 72.00 90 LYS A CA 1
ATOM 747 C C . LYS A 1 90 ? -7.097 -5.545 17.161 1.00 72.00 90 LYS A C 1
ATOM 749 O O . LYS A 1 90 ? -7.895 -6.424 17.486 1.00 72.00 90 LYS A O 1
ATOM 754 N N . PHE A 1 91 ? -6.221 -5.021 18.014 1.00 68.06 91 PHE A N 1
ATOM 755 C CA . PHE A 1 91 ? -6.175 -5.398 19.424 1.00 68.06 91 PHE A CA 1
ATOM 756 C C . PHE A 1 91 ? -7.450 -4.987 20.178 1.00 68.06 91 PHE A C 1
ATOM 758 O O . PHE A 1 91 ? -8.002 -5.784 20.937 1.00 68.06 91 PHE A O 1
ATOM 765 N N . GLU A 1 92 ? -7.976 -3.786 19.928 1.00 70.38 92 GLU A N 1
ATOM 766 C CA . GLU A 1 92 ? -9.249 -3.338 20.507 1.00 70.38 92 GLU A CA 1
ATOM 767 C C . GLU A 1 92 ? -10.459 -4.115 19.957 1.00 70.38 92 GLU A C 1
ATOM 769 O O . GLU A 1 92 ? -11.371 -4.456 20.711 1.00 70.38 92 GLU A O 1
ATOM 774 N N . GLU A 1 93 ? -10.468 -4.459 18.665 1.00 73.38 93 GLU A N 1
ATOM 775 C CA . GLU A 1 93 ? -11.488 -5.329 18.062 1.00 73.38 93 GLU A CA 1
ATOM 776 C C . GLU A 1 93 ? -11.485 -6.713 18.728 1.00 73.38 93 GLU A C 1
ATOM 778 O O . GLU A 1 93 ? -12.543 -7.231 19.092 1.00 73.38 93 GLU A O 1
ATOM 783 N N . TRP A 1 94 ? -10.297 -7.283 18.952 1.00 70.88 94 TRP A N 1
ATOM 784 C CA . TRP A 1 94 ? -10.131 -8.542 19.673 1.00 70.88 94 TRP A CA 1
ATOM 785 C C . TRP A 1 94 ? -10.640 -8.445 21.116 1.00 70.88 94 TRP A C 1
ATOM 787 O O . TRP A 1 94 ? -11.444 -9.281 21.526 1.00 70.88 94 TRP A O 1
ATOM 797 N N . LYS A 1 95 ? -10.281 -7.392 21.865 1.00 68.31 95 LYS A N 1
ATOM 798 C CA . LYS A 1 95 ? -10.823 -7.156 23.217 1.00 68.31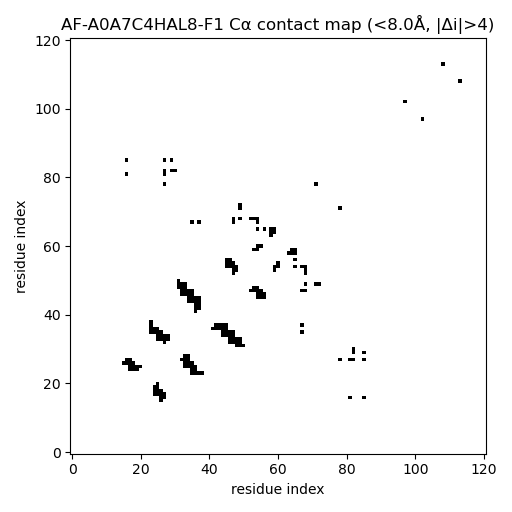 95 LYS A CA 1
ATOM 799 C C . LYS A 1 95 ? -12.347 -7.071 23.223 1.00 68.31 95 LYS A C 1
ATOM 801 O O . LYS A 1 95 ? -12.988 -7.662 24.088 1.00 68.31 95 LYS A O 1
ATOM 806 N N . ARG A 1 96 ? -12.943 -6.349 22.267 1.00 72.06 96 ARG A N 1
ATOM 807 C CA . ARG A 1 96 ? -14.405 -6.232 22.143 1.00 72.06 96 ARG A CA 1
ATOM 808 C C . ARG A 1 96 ? -15.052 -7.583 21.863 1.00 72.06 96 ARG A C 1
ATOM 810 O O . ARG A 1 9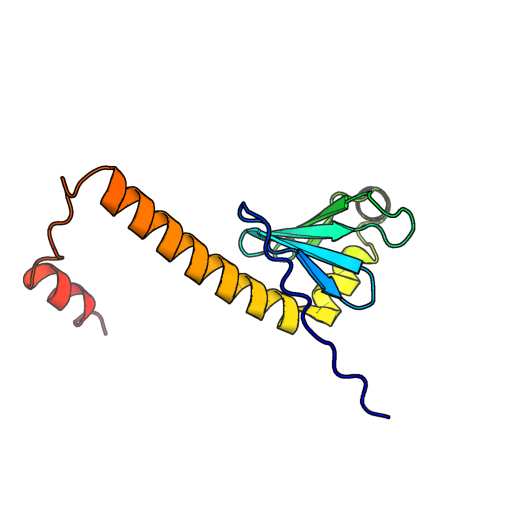6 ? -16.050 -7.897 22.502 1.00 72.06 96 ARG A O 1
ATOM 817 N N . LYS A 1 97 ? -14.472 -8.394 20.971 1.00 72.56 97 LYS A N 1
ATOM 818 C CA . LYS A 1 97 ? -14.929 -9.769 20.715 1.00 72.56 97 LYS A CA 1
ATOM 819 C C . LYS A 1 97 ? -14.863 -10.622 21.980 1.00 72.56 97 LYS A C 1
ATOM 821 O O . LYS A 1 97 ? -15.864 -11.224 22.337 1.00 72.56 97 LYS A O 1
ATOM 826 N N . MET A 1 98 ? -13.762 -10.567 22.731 1.00 65.56 98 MET A N 1
ATOM 827 C CA . MET A 1 98 ? -13.646 -11.287 24.007 1.00 65.56 98 MET A CA 1
ATOM 828 C C . MET A 1 98 ? -14.685 -10.861 25.052 1.00 65.56 98 MET A C 1
ATOM 830 O O . MET A 1 98 ? -15.195 -11.701 25.791 1.00 65.56 98 MET A O 1
ATOM 834 N N . LEU A 1 99 ? -14.987 -9.563 25.141 1.00 69.00 99 LEU A N 1
ATOM 835 C CA . LEU A 1 99 ? -16.002 -9.046 26.062 1.00 69.00 99 LEU A CA 1
ATOM 836 C C . LEU A 1 99 ? -17.416 -9.485 25.654 1.00 69.00 99 LEU A C 1
ATOM 838 O O . LEU A 1 99 ? -18.222 -9.802 26.525 1.00 69.00 99 LEU A O 1
ATOM 842 N N . LEU A 1 100 ? -17.705 -9.531 24.349 1.00 66.06 100 LEU A N 1
ATOM 843 C CA . LEU A 1 100 ? -19.004 -9.935 23.800 1.00 66.06 100 LEU A CA 1
ATOM 844 C C . LEU A 1 100 ? -19.225 -11.455 23.827 1.00 66.06 100 LEU A C 1
ATOM 846 O O . LEU A 1 100 ? -20.343 -11.898 24.069 1.00 66.06 100 LEU A O 1
ATOM 850 N N . GLU A 1 101 ? -18.178 -12.254 23.616 1.00 67.94 101 GLU A N 1
ATOM 851 C CA . GLU A 1 101 ? -18.247 -13.725 23.634 1.00 67.94 101 GLU A CA 1
ATOM 852 C C . GLU A 1 101 ? -18.183 -14.317 25.053 1.00 67.94 101 GLU A C 1
ATOM 854 O O . GLU A 1 101 ? -18.364 -15.521 25.243 1.00 67.94 101 GLU A O 1
ATOM 859 N N . GLY A 1 102 ? -18.000 -13.465 26.066 1.00 52.47 102 GLY A N 1
ATOM 860 C CA . GLY A 1 102 ? -17.937 -13.852 27.467 1.00 52.47 102 GLY A CA 1
ATOM 861 C C . GLY A 1 102 ? -16.600 -14.503 27.821 1.00 52.47 102 GLY A C 1
ATOM 862 O O . GLY A 1 102 ? -16.170 -15.486 27.224 1.00 52.47 102 GLY A O 1
ATOM 863 N N . LEU A 1 103 ? -15.947 -13.967 28.853 1.00 54.06 103 LEU A N 1
ATOM 864 C CA . LEU A 1 103 ? -14.753 -14.511 29.507 1.00 54.06 103 LEU A CA 1
ATOM 865 C C . LEU A 1 103 ? -14.937 -15.990 29.909 1.00 54.06 103 LEU A C 1
ATOM 867 O O . LEU A 1 103 ? -15.254 -16.290 31.056 1.00 54.06 103 LEU A O 1
ATOM 871 N N . LYS A 1 104 ? -14.716 -16.936 28.992 1.00 50.00 104 LYS A N 1
ATOM 872 C CA . LYS A 1 104 ? -14.666 -18.371 29.319 1.00 50.00 104 LYS A CA 1
ATOM 873 C C . LYS A 1 104 ? -13.257 -18.953 29.365 1.00 50.00 104 LYS A C 1
ATOM 875 O O . LYS A 1 104 ? -13.111 -20.095 29.787 1.00 50.00 104 LYS A O 1
ATOM 880 N N . SER A 1 105 ? -12.206 -18.203 29.026 1.00 48.59 105 SER A N 1
ATOM 881 C CA . SER A 1 105 ? -10.858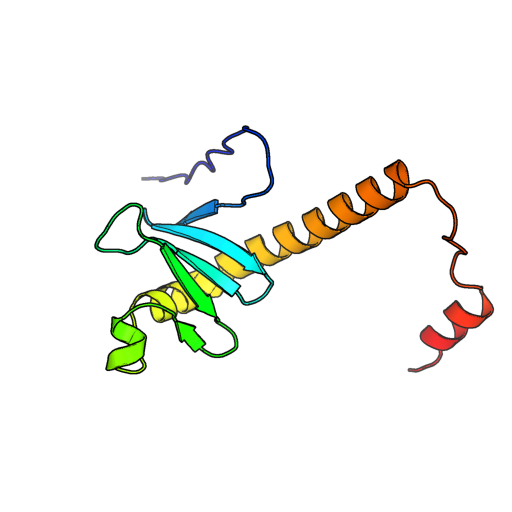 -18.797 29.036 1.00 48.59 105 SER A CA 1
ATOM 882 C C . SER A 1 105 ? -9.673 -17.834 29.142 1.00 48.59 105 SER A C 1
ATOM 884 O O . SER A 1 105 ? -8.577 -18.187 28.711 1.00 48.59 105 SER A O 1
ATOM 886 N N . PHE A 1 106 ? -9.813 -16.657 29.763 1.00 45.38 106 PHE A N 1
ATOM 887 C CA . PHE A 1 106 ? -8.617 -15.931 30.207 1.00 45.38 106 PHE A CA 1
ATOM 888 C C . PHE A 1 106 ? -8.179 -16.467 31.573 1.00 45.38 106 PHE A C 1
ATOM 890 O O . PHE A 1 106 ? -8.616 -15.986 32.616 1.00 45.38 106 PHE A O 1
ATOM 897 N N . LYS A 1 107 ? -7.316 -17.489 31.573 1.00 51.66 107 LYS A N 1
ATOM 898 C CA . LYS A 1 107 ? -6.451 -17.730 32.731 1.00 51.66 107 LYS A CA 1
ATOM 899 C C . LYS A 1 107 ? -5.245 -16.803 32.564 1.00 51.66 107 LYS A C 1
ATOM 901 O O . LYS A 1 107 ? -4.535 -16.959 31.569 1.00 51.66 107 LYS A O 1
ATOM 906 N N . PRO A 1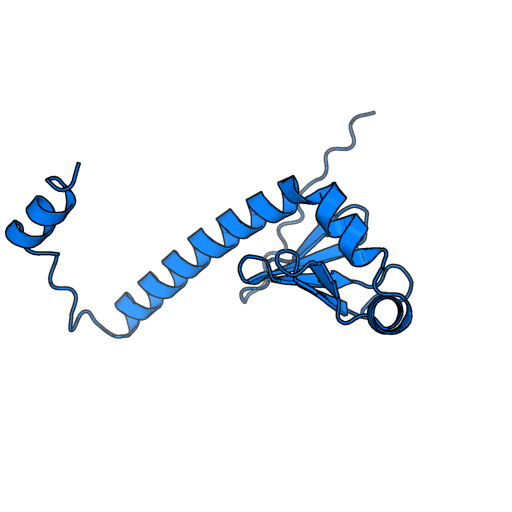 108 ? -5.014 -15.827 33.460 1.00 49.00 108 PRO A N 1
ATOM 907 C CA . PRO A 1 108 ? -3.775 -15.059 33.420 1.00 49.00 108 PRO A CA 1
ATOM 908 C C . PRO A 1 108 ? -2.591 -16.032 33.409 1.00 49.00 108 PRO A C 1
ATOM 910 O O . PRO A 1 108 ? -2.641 -17.048 34.102 1.00 49.00 108 PRO A O 1
ATOM 913 N N . LEU A 1 109 ? -1.550 -15.740 32.614 1.00 49.03 109 LEU A N 1
ATOM 914 C CA . LEU A 1 109 ? -0.333 -16.557 32.594 1.00 49.03 109 LEU A CA 1
ATOM 915 C C . LEU A 1 109 ? 0.125 -16.773 34.038 1.00 49.03 109 LEU A C 1
ATOM 917 O O . LEU A 1 109 ? 0.328 -15.791 34.769 1.00 49.03 109 LEU A O 1
ATOM 921 N N . ASP A 1 110 ? 0.263 -18.038 34.422 1.00 55.97 110 ASP A N 1
ATOM 922 C CA . ASP A 1 110 ? 0.685 -18.415 35.762 1.00 55.97 110 ASP A CA 1
ATOM 923 C C . ASP A 1 110 ? 2.051 -17.778 36.071 1.00 55.97 110 ASP A C 1
ATOM 925 O O . ASP A 1 110 ? 2.881 -17.573 35.175 1.00 55.97 110 ASP A O 1
ATOM 929 N N . GLU A 1 111 ? 2.285 -17.430 37.336 1.00 56.62 111 GLU A N 1
ATOM 930 C CA . GLU A 1 111 ? 3.531 -16.818 37.826 1.00 56.62 111 GLU A CA 1
ATOM 931 C C . GLU A 1 111 ? 4.757 -17.634 37.368 1.00 56.62 111 GLU A C 1
ATOM 933 O O . GLU A 1 111 ? 5.791 -17.079 36.980 1.00 56.62 111 GLU A O 1
ATOM 938 N N . LYS A 1 112 ? 4.601 -18.964 37.313 1.00 66.69 112 LYS A N 1
ATOM 939 C CA . LYS A 1 112 ? 5.616 -19.903 36.825 1.00 66.69 112 LYS A CA 1
ATOM 940 C C . LYS A 1 112 ? 5.967 -19.681 35.350 1.00 66.69 112 LYS A C 1
ATOM 942 O O . LYS A 1 112 ? 7.145 -19.667 34.996 1.00 66.69 112 LYS A O 1
ATOM 947 N N . THR A 1 113 ? 4.970 -19.454 34.496 1.00 59.09 113 THR A N 1
ATOM 948 C CA . THR A 1 113 ? 5.166 -19.194 33.061 1.00 59.09 113 THR A CA 1
ATOM 949 C C . THR A 1 113 ? 5.757 -17.802 32.832 1.00 59.09 113 THR A C 1
ATOM 951 O O . THR A 1 113 ? 6.626 -17.639 31.981 1.00 59.09 113 THR A O 1
ATOM 954 N N . ARG A 1 114 ? 5.373 -16.799 33.636 1.00 55.84 114 ARG A N 1
ATOM 955 C CA . ARG A 1 114 ? 5.973 -15.452 33.575 1.00 55.84 114 ARG A CA 1
ATOM 956 C C . ARG A 1 114 ? 7.463 -15.443 33.910 1.00 55.84 114 ARG A C 1
ATOM 958 O O . ARG A 1 114 ? 8.215 -14.714 33.266 1.00 55.84 114 ARG A O 1
ATOM 965 N N . ARG A 1 115 ? 7.906 -16.246 34.883 1.00 55.75 115 ARG A N 1
ATOM 966 C CA . ARG A 1 115 ? 9.338 -16.367 35.213 1.00 55.75 115 ARG A CA 1
ATOM 967 C C . ARG A 1 115 ? 10.143 -17.039 34.106 1.00 55.75 115 ARG A C 1
ATOM 969 O O . ARG A 1 115 ? 11.261 -16.606 33.860 1.00 55.75 115 ARG A O 1
ATOM 976 N N . ALA A 1 116 ? 9.566 -18.013 33.399 1.00 53.09 116 ALA A N 1
ATOM 977 C CA . ALA A 1 116 ? 10.236 -18.679 32.280 1.00 53.09 116 ALA A CA 1
ATOM 978 C C . ALA A 1 116 ? 10.598 -17.706 31.140 1.00 53.09 116 ALA A C 1
ATOM 980 O O . ALA A 1 116 ? 11.678 -17.811 30.573 1.00 53.09 116 ALA A O 1
ATOM 981 N N . PHE A 1 117 ? 9.751 -16.708 30.862 1.00 49.22 117 PHE A N 1
ATOM 982 C CA . PHE A 1 117 ? 10.052 -15.668 29.867 1.00 49.22 117 PHE A CA 1
ATOM 983 C C . PHE A 1 117 ? 11.018 -14.585 30.369 1.00 49.22 117 PHE A C 1
ATOM 985 O O . PHE A 1 117 ? 11.705 -13.970 29.562 1.00 49.22 117 PHE A O 1
ATOM 992 N N . ARG A 1 118 ? 11.090 -14.336 31.685 1.00 55.88 118 ARG A N 1
ATOM 993 C CA . ARG A 1 118 ? 12.028 -13.356 32.270 1.00 55.88 118 ARG A CA 1
ATOM 994 C C . ARG A 1 118 ? 13.435 -13.910 32.515 1.00 55.88 118 ARG A C 1
ATOM 996 O O . ARG A 1 118 ? 14.336 -13.118 32.749 1.00 55.88 118 ARG A O 1
ATOM 1003 N N . GLY A 1 119 ? 13.612 -15.231 32.497 1.00 44.91 119 GLY A N 1
ATOM 1004 C CA . GLY A 1 119 ? 14.888 -15.900 32.776 1.00 44.91 119 GLY A CA 1
ATOM 1005 C C . GLY A 1 119 ? 15.628 -16.444 31.551 1.00 44.91 119 GLY A C 1
ATOM 1006 O O . GLY A 1 119 ? 16.584 -17.186 31.731 1.00 44.91 119 GLY A O 1
ATOM 1007 N N . ALA A 1 120 ? 15.181 -16.134 30.330 1.00 45.56 120 ALA A N 1
ATOM 1008 C CA . ALA A 1 120 ? 15.814 -16.580 29.083 1.00 45.56 120 ALA A CA 1
ATOM 1009 C C . ALA A 1 120 ? 16.660 -15.467 28.430 1.00 45.56 120 ALA A C 1
ATOM 1011 O O . ALA A 1 120 ? 16.550 -15.227 27.227 1.00 45.56 120 ALA A O 1
ATOM 1012 N N . GLY A 1 121 ? 17.454 -14.765 29.241 1.00 35.88 121 GLY A N 1
ATOM 1013 C CA . GLY A 1 121 ? 18.442 -13.769 28.820 1.00 35.88 121 GLY A CA 1
ATOM 1014 C C . GLY A 1 121 ? 19.769 -14.025 29.509 1.00 35.88 121 GLY A C 1
ATOM 1015 O O . GLY A 1 121 ? 19.723 -14.349 30.717 1.00 35.88 121 GLY A O 1
#